Protein AF-A0A536JN31-F1 (afdb_monomer_lite)

Structure (mmCIF, N/CA/C/O backbone):
data_AF-A0A536JN31-F1
#
_entry.id   AF-A0A536JN31-F1
#
loop_
_atom_site.group_PDB
_atom_site.id
_atom_site.type_symbol
_atom_site.label_atom_id
_atom_site.label_alt_id
_atom_site.label_comp_id
_atom_site.label_asym_id
_atom_site.label_entity_id
_atom_site.label_seq_id
_atom_site.pdbx_PDB_ins_code
_atom_site.Cartn_x
_atom_site.Cartn_y
_atom_site.Cartn_z
_atom_site.occupancy
_atom_site.B_iso_or_equiv
_atom_site.auth_seq_id
_atom_site.auth_comp_id
_atom_site.auth_asym_id
_atom_site.auth_atom_id
_atom_site.pdbx_PDB_model_num
ATOM 1 N N . MET A 1 1 ? 23.489 21.037 -29.570 1.00 60.75 1 MET A N 1
ATOM 2 C CA . MET A 1 1 ? 22.212 20.281 -29.552 1.00 60.75 1 MET A CA 1
ATOM 3 C C . MET A 1 1 ? 22.380 18.764 -29.466 1.00 60.75 1 MET A C 1
ATOM 5 O O . MET A 1 1 ? 21.610 18.160 -28.735 1.00 60.75 1 MET A O 1
ATOM 9 N N . ARG A 1 2 ? 23.386 18.145 -30.116 1.00 67.44 2 ARG A N 1
ATOM 10 C CA . ARG A 1 2 ? 23.621 16.687 -30.034 1.00 67.44 2 ARG A CA 1
ATOM 11 C C . ARG A 1 2 ? 23.725 16.184 -28.587 1.00 67.44 2 ARG A C 1
ATOM 13 O O . ARG A 1 2 ? 22.890 15.395 -28.189 1.00 67.44 2 ARG A O 1
ATOM 20 N N . LEU A 1 3 ? 24.616 16.756 -27.773 1.00 73.25 3 LEU A N 1
ATOM 21 C CA . LEU A 1 3 ? 24.801 16.396 -26.354 1.00 73.25 3 LEU A CA 1
ATOM 22 C C . LEU A 1 3 ? 23.507 16.382 -25.515 1.00 73.25 3 LEU A C 1
ATOM 24 O O . LEU A 1 3 ? 23.327 15.485 -24.703 1.00 73.25 3 LEU A O 1
ATOM 28 N N . VAL A 1 4 ? 22.587 17.325 -25.748 1.00 75.00 4 VAL A N 1
ATOM 29 C CA . VAL A 1 4 ? 21.303 17.398 -25.027 1.00 75.00 4 VAL A CA 1
ATOM 30 C C . VAL A 1 4 ? 20.378 16.250 -25.445 1.00 75.00 4 VAL A C 1
ATOM 32 O O . VAL A 1 4 ? 19.826 15.546 -24.602 1.00 75.00 4 VAL A O 1
ATOM 35 N N . ALA A 1 5 ? 20.264 15.988 -26.748 1.00 74.81 5 ALA A N 1
ATOM 36 C CA . ALA A 1 5 ? 19.521 14.833 -27.252 1.00 74.81 5 ALA A CA 1
ATOM 37 C C . ALA A 1 5 ? 20.135 13.501 -26.774 1.00 74.81 5 ALA A C 1
ATOM 39 O O . ALA A 1 5 ? 19.418 12.547 -26.478 1.00 74.81 5 ALA A O 1
ATOM 40 N N . GLU A 1 6 ? 21.461 13.441 -26.639 1.00 71.00 6 GLU A N 1
ATOM 41 C CA . GLU A 1 6 ? 22.165 12.266 -26.125 1.00 71.00 6 GLU A CA 1
ATOM 42 C C . GLU A 1 6 ? 21.950 12.044 -24.623 1.00 71.00 6 GLU A C 1
ATOM 44 O O . GLU A 1 6 ? 21.840 10.890 -24.206 1.00 71.00 6 GLU A O 1
ATOM 49 N N . SER A 1 7 ? 21.809 13.108 -23.822 1.00 70.00 7 SER A N 1
ATOM 50 C CA . SER A 1 7 ? 21.453 12.989 -22.401 1.00 70.00 7 SER A CA 1
ATOM 51 C C . SER A 1 7 ? 20.047 12.426 -22.180 1.00 70.00 7 SER A C 1
ATOM 53 O O . SER A 1 7 ? 19.858 11.639 -21.259 1.00 70.00 7 SER A O 1
ATOM 55 N N . PHE A 1 8 ? 19.081 12.716 -23.061 1.00 70.38 8 PHE A N 1
ATOM 56 C CA . PHE A 1 8 ? 17.756 12.077 -22.997 1.00 70.38 8 PHE A CA 1
ATOM 57 C C . PHE A 1 8 ? 17.796 10.588 -23.361 1.00 70.38 8 PHE A C 1
ATOM 59 O O . PHE A 1 8 ? 16.968 9.808 -22.899 1.00 70.38 8 PHE A O 1
ATOM 66 N N . ALA A 1 9 ? 18.780 10.177 -24.162 1.00 69.69 9 ALA A N 1
ATOM 67 C CA . ALA A 1 9 ? 18.998 8.782 -24.517 1.00 69.69 9 ALA A CA 1
ATOM 68 C C . ALA A 1 9 ? 19.835 8.013 -23.473 1.00 69.69 9 ALA A C 1
ATOM 70 O O . ALA A 1 9 ? 19.967 6.795 -23.586 1.00 69.69 9 ALA A O 1
ATOM 71 N N . TRP A 1 10 ? 20.385 8.691 -22.457 1.00 66.25 10 TRP A N 1
ATOM 72 C CA . TRP A 1 10 ? 21.231 8.105 -21.409 1.00 66.25 10 TRP A CA 1
ATOM 73 C C . TRP A 1 10 ? 20.648 6.840 -20.743 1.00 66.25 10 TRP A C 1
ATOM 75 O O . TRP A 1 10 ? 21.377 5.848 -20.689 1.00 66.25 10 TRP A O 1
ATOM 85 N N . PRO A 1 11 ? 19.358 6.766 -20.339 1.00 63.81 11 PRO A N 1
ATOM 86 C CA . PRO A 1 11 ? 18.816 5.546 -19.727 1.00 63.81 11 PRO A CA 1
ATOM 87 C C . PRO A 1 11 ? 18.646 4.374 -20.714 1.00 63.81 11 PRO A C 1
ATOM 89 O O . PRO A 1 11 ? 18.426 3.242 -20.290 1.00 63.81 11 PRO A O 1
ATOM 92 N N . PHE A 1 12 ? 18.771 4.617 -22.023 1.00 63.81 12 PHE A N 1
ATOM 93 C CA . PHE A 1 12 ? 18.581 3.621 -23.086 1.00 63.81 12 PHE A CA 1
ATOM 94 C C . PHE A 1 12 ? 19.900 3.161 -23.733 1.00 63.81 12 PHE A C 1
ATOM 96 O O . PHE A 1 12 ? 19.904 2.256 -24.569 1.00 63.81 12 PHE A O 1
ATOM 103 N N . ARG A 1 13 ? 21.035 3.774 -23.370 1.00 60.72 13 ARG A N 1
ATOM 104 C CA . ARG A 1 13 ? 22.359 3.514 -23.959 1.00 60.72 13 ARG A CA 1
ATOM 105 C C . ARG A 1 13 ? 23.140 2.484 -23.140 1.00 60.72 13 ARG A C 1
ATOM 107 O O . ARG A 1 13 ? 24.040 2.826 -22.384 1.00 60.72 13 ARG A O 1
ATOM 114 N N . GLY A 1 14 ? 22.817 1.201 -23.299 1.00 59.38 14 GLY A N 1
ATOM 115 C CA . GLY A 1 14 ? 23.602 0.113 -22.707 1.00 59.38 14 GLY A CA 1
ATOM 116 C C . GLY A 1 14 ? 22.922 -1.250 -22.791 1.00 59.38 14 GLY A C 1
ATOM 117 O O . GLY A 1 14 ? 21.738 -1.349 -23.102 1.00 59.38 14 GLY A O 1
ATOM 118 N N . ARG A 1 15 ? 23.651 -2.325 -22.449 1.00 57.69 15 ARG A N 1
ATOM 119 C CA . ARG A 1 15 ? 23.151 -3.718 -22.324 1.00 57.69 15 ARG A CA 1
ATOM 120 C C . ARG A 1 15 ? 22.225 -3.893 -21.094 1.00 57.69 15 ARG A C 1
ATOM 122 O O . ARG A 1 15 ? 22.224 -4.923 -20.432 1.00 57.69 15 ARG A O 1
ATOM 129 N N . TRP A 1 16 ? 21.458 -2.846 -20.788 1.00 52.78 16 TRP A N 1
ATOM 130 C CA . TRP A 1 16 ? 20.784 -2.485 -19.540 1.00 52.78 16 TRP A CA 1
ATOM 131 C C . TRP A 1 16 ? 19.253 -2.460 -19.724 1.00 52.78 16 TRP A C 1
ATOM 133 O O . TRP A 1 16 ? 18.557 -1.555 -19.279 1.00 52.78 16 TRP A O 1
ATOM 143 N N . ARG A 1 17 ? 18.674 -3.500 -20.339 1.00 56.59 17 ARG A N 1
ATOM 144 C CA . ARG A 1 17 ? 17.204 -3.693 -20.326 1.00 56.59 17 ARG A CA 1
ATOM 145 C C . ARG A 1 17 ? 16.643 -3.876 -18.898 1.00 56.59 17 ARG A C 1
ATOM 147 O O . ARG A 1 17 ? 15.453 -3.689 -18.684 1.00 56.59 17 ARG A O 1
ATOM 154 N N . SER A 1 18 ? 17.507 -4.208 -17.932 1.00 63.38 18 SER A N 1
ATOM 155 C CA . SER A 1 18 ? 17.190 -4.448 -16.515 1.00 63.38 18 SER A CA 1
ATOM 156 C C . SER A 1 18 ? 16.710 -3.199 -15.739 1.00 63.38 18 SER A C 1
ATOM 158 O O . SER A 1 18 ? 15.610 -3.249 -15.192 1.00 63.38 18 SER A O 1
ATOM 160 N N . PRO A 1 19 ? 17.427 -2.056 -15.716 1.00 71.31 19 PRO A N 1
ATOM 161 C CA . PRO A 1 19 ? 16.992 -0.869 -14.968 1.00 71.31 19 PRO A CA 1
ATOM 162 C C . PRO A 1 19 ? 15.678 -0.248 -15.458 1.00 71.31 19 PRO A C 1
ATOM 164 O O . PRO A 1 19 ? 14.924 0.279 -14.647 1.00 71.31 19 PRO A O 1
ATOM 167 N N . LEU A 1 20 ? 15.351 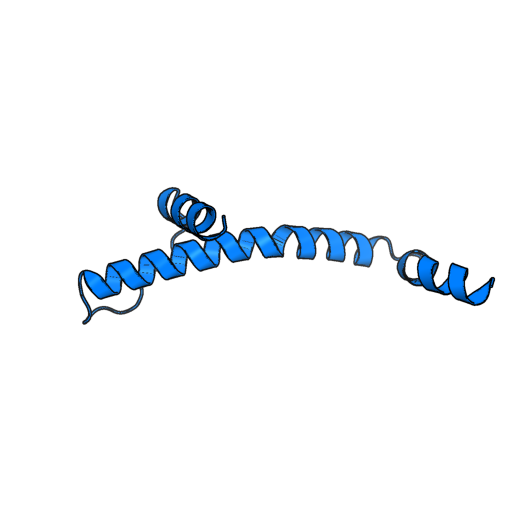-0.349 -16.752 1.00 76.06 20 LEU A N 1
ATOM 168 C CA . LEU A 1 20 ? 14.068 0.142 -17.266 1.00 76.06 20 LEU 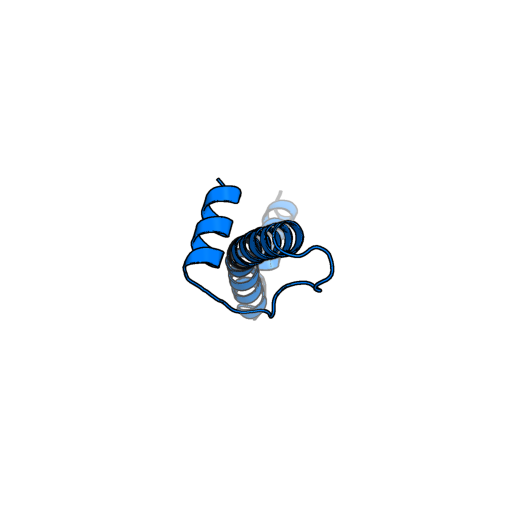A CA 1
ATOM 169 C C . LEU A 1 20 ? 12.892 -0.732 -16.800 1.00 76.06 20 LEU A C 1
ATOM 171 O O . LEU A 1 20 ? 11.862 -0.207 -16.383 1.00 76.06 20 LEU A O 1
ATOM 175 N N . ALA A 1 21 ? 13.063 -2.057 -16.801 1.00 81.75 21 ALA A N 1
ATOM 176 C CA . ALA A 1 21 ? 12.076 -2.979 -16.242 1.00 81.75 21 ALA A CA 1
ATOM 177 C C . ALA A 1 21 ? 11.909 -2.778 -14.727 1.00 81.75 21 ALA A C 1
ATOM 179 O O . ALA A 1 21 ? 10.784 -2.746 -14.236 1.00 81.75 21 ALA A O 1
ATOM 180 N N . ALA A 1 22 ? 13.011 -2.572 -13.999 1.00 83.62 22 ALA A N 1
ATOM 181 C CA . ALA A 1 22 ? 12.972 -2.254 -12.574 1.00 83.62 22 ALA A CA 1
ATOM 182 C C . ALA A 1 22 ? 12.215 -0.943 -12.307 1.00 83.62 22 ALA A C 1
ATOM 184 O O . ALA A 1 22 ? 11.367 -0.905 -11.420 1.00 83.62 22 ALA A O 1
ATOM 185 N N . GLY A 1 23 ? 12.457 0.097 -13.112 1.00 84.19 23 GLY A N 1
ATOM 186 C CA . GLY A 1 23 ? 11.722 1.359 -13.039 1.00 84.19 23 GLY A CA 1
ATOM 187 C C . GLY A 1 23 ? 10.219 1.162 -13.219 1.00 84.19 23 GLY A C 1
ATOM 188 O O . GLY A 1 23 ? 9.451 1.580 -12.362 1.00 84.19 23 GLY A O 1
ATOM 189 N N . ILE A 1 24 ? 9.799 0.444 -14.266 1.00 88.00 24 ILE A N 1
ATOM 190 C CA . ILE A 1 24 ? 8.379 0.134 -14.510 1.00 88.00 24 ILE A CA 1
ATOM 191 C C . ILE A 1 24 ? 7.763 -0.612 -13.321 1.00 88.00 24 ILE A C 1
ATOM 193 O O . ILE A 1 24 ? 6.679 -0.251 -12.869 1.00 88.00 24 ILE A O 1
ATOM 197 N N . VAL A 1 25 ? 8.454 -1.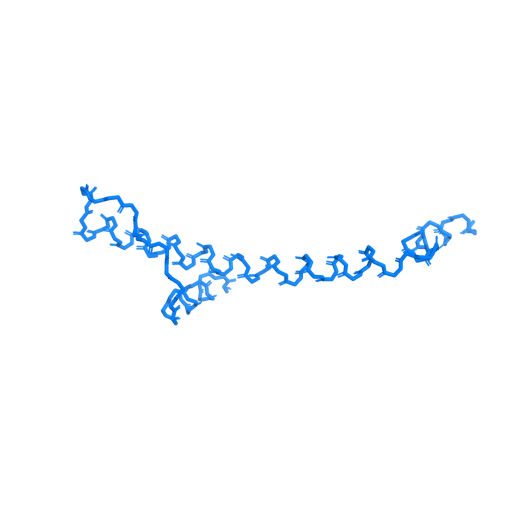627 -12.796 1.00 92.25 25 VAL A N 1
ATOM 198 C CA . VAL A 1 25 ? 7.969 -2.416 -11.656 1.00 92.25 25 VAL A CA 1
ATOM 199 C C . VAL A 1 25 ? 7.818 -1.543 -10.414 1.00 92.25 25 VAL A C 1
ATOM 201 O O . VAL A 1 25 ? 6.774 -1.589 -9.772 1.00 92.25 25 VAL A O 1
ATOM 204 N N . VAL A 1 26 ? 8.810 -0.711 -10.090 1.00 92.81 26 VAL A N 1
ATOM 205 C CA . VAL A 1 26 ? 8.740 0.194 -8.933 1.00 92.81 26 VAL A CA 1
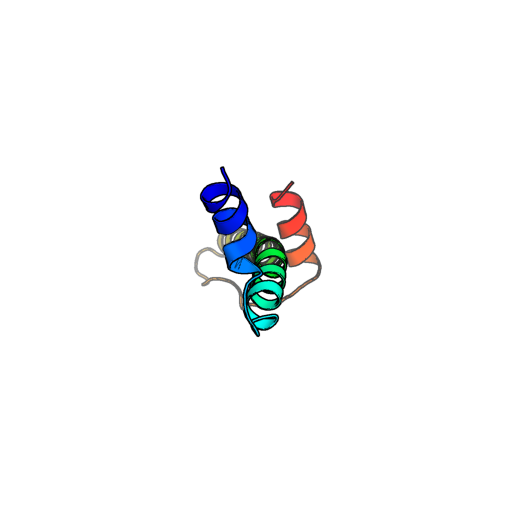ATOM 206 C C . VAL A 1 26 ? 7.628 1.227 -9.116 1.00 92.81 26 VAL A C 1
ATOM 208 O O . VAL A 1 26 ? 6.841 1.437 -8.196 1.00 92.81 26 VAL A O 1
ATOM 211 N N . THR A 1 27 ? 7.509 1.826 -10.303 1.00 94.25 27 THR A N 1
ATOM 212 C CA . THR A 1 27 ? 6.448 2.791 -10.618 1.00 94.25 27 THR A CA 1
ATOM 213 C C . THR A 1 27 ? 5.058 2.165 -10.529 1.00 94.25 27 THR A C 1
ATOM 215 O O . THR A 1 27 ? 4.138 2.835 -10.077 1.00 94.25 27 THR A O 1
ATOM 218 N N . ALA A 1 28 ? 4.894 0.896 -10.911 1.00 94.25 28 ALA A N 1
ATOM 219 C CA . ALA A 1 28 ? 3.623 0.183 -10.794 1.00 94.25 28 ALA A CA 1
ATOM 220 C C . ALA A 1 28 ? 3.325 -0.273 -9.354 1.00 94.25 28 ALA A C 1
ATOM 222 O O . ALA A 1 28 ? 2.178 -0.217 -8.912 1.00 94.25 28 ALA A O 1
ATOM 223 N N . LEU A 1 29 ? 4.344 -0.705 -8.606 1.00 96.56 29 LEU A N 1
ATOM 224 C CA . LEU A 1 29 ? 4.191 -1.137 -7.215 1.00 96.56 29 LEU A CA 1
ATOM 225 C C . LEU A 1 29 ? 3.887 0.026 -6.277 1.00 96.56 29 LEU A C 1
ATOM 227 O O . LEU A 1 29 ? 3.155 -0.166 -5.314 1.00 96.56 29 LEU A O 1
ATOM 231 N N . LEU A 1 30 ? 4.417 1.220 -6.545 1.00 95.75 30 LEU A N 1
ATOM 232 C CA . LEU A 1 30 ? 4.233 2.381 -5.678 1.00 95.75 30 LEU A CA 1
ATOM 233 C C . LEU A 1 30 ? 2.750 2.727 -5.416 1.00 95.75 30 LEU A C 1
ATOM 235 O O . LEU A 1 30 ? 2.367 2.740 -4.245 1.00 95.75 30 LEU A O 1
ATOM 239 N N . PRO A 1 31 ? 1.887 2.954 -6.431 1.00 95.25 31 PRO A N 1
ATOM 240 C CA . PRO A 1 31 ? 0.471 3.230 -6.192 1.00 95.25 31 PRO A CA 1
ATOM 241 C C . PRO A 1 31 ? -0.253 2.029 -5.569 1.00 95.25 31 PRO A C 1
ATOM 243 O O . PRO A 1 31 ? -1.148 2.207 -4.747 1.00 95.25 31 PRO A O 1
ATOM 246 N N . LEU A 1 32 ? 0.159 0.803 -5.902 1.00 95.69 32 LEU A N 1
ATOM 247 C CA . LEU A 1 32 ? -0.447 -0.407 -5.350 1.00 95.69 32 LEU A CA 1
ATOM 248 C C . LEU A 1 32 ? -0.178 -0.536 -3.842 1.00 95.69 32 LEU A C 1
ATOM 250 O O . LEU A 1 32 ? -1.091 -0.790 -3.057 1.00 95.69 32 LEU A O 1
ATOM 254 N N . LEU A 1 33 ? 1.071 -0.318 -3.426 1.00 95.56 33 LEU A N 1
ATOM 255 C CA . LEU A 1 33 ? 1.472 -0.323 -2.021 1.00 95.56 33 LEU A CA 1
ATOM 256 C C . LEU A 1 33 ? 0.861 0.852 -1.260 1.00 95.56 33 LEU A C 1
ATOM 258 O O . LEU A 1 33 ? 0.493 0.682 -0.102 1.00 95.56 33 LEU A O 1
ATOM 262 N N . PHE A 1 34 ? 0.700 2.009 -1.907 1.00 95.94 34 PHE A N 1
ATOM 263 C CA . PHE A 1 34 ? 0.027 3.163 -1.317 1.00 95.94 34 PHE A CA 1
ATOM 264 C C . PHE A 1 34 ? -1.425 2.842 -0.931 1.00 95.94 34 PHE A C 1
ATOM 266 O O . PHE A 1 34 ? -1.819 3.089 0.206 1.00 95.94 34 PHE A O 1
ATOM 273 N N . VAL A 1 35 ? -2.187 2.204 -1.826 1.00 96.62 35 VAL A N 1
ATOM 274 C CA . VAL A 1 35 ? -3.562 1.747 -1.546 1.00 96.62 35 VAL A CA 1
ATOM 275 C C . VAL A 1 35 ? -3.599 0.765 -0.374 1.00 96.62 35 VAL A C 1
ATOM 277 O O . VAL A 1 35 ? -4.405 0.922 0.543 1.00 96.62 35 VAL A O 1
ATOM 280 N N . VAL A 1 36 ? -2.711 -0.233 -0.366 1.00 96.69 36 VAL A N 1
ATOM 281 C CA . VAL A 1 36 ? -2.635 -1.212 0.734 1.00 96.69 36 VAL A CA 1
ATOM 282 C C . VAL A 1 36 ? -2.310 -0.521 2.060 1.00 96.69 36 VAL A C 1
ATOM 284 O O . VAL A 1 36 ? -2.916 -0.831 3.087 1.00 96.69 36 VAL A O 1
ATOM 287 N N . TRP A 1 37 ? -1.378 0.431 2.041 1.00 96.44 37 TRP A N 1
ATOM 288 C CA . TRP A 1 37 ? -0.980 1.182 3.225 1.00 96.44 37 TRP A CA 1
ATOM 289 C C . TRP A 1 37 ? -2.126 2.031 3.777 1.00 96.44 37 TRP A C 1
ATOM 291 O O . TRP A 1 37 ? -2.384 2.012 4.980 1.00 96.44 37 TRP A O 1
ATOM 301 N N . LEU A 1 38 ? -2.858 2.713 2.898 1.00 96.88 38 LEU A N 1
ATOM 302 C CA . LEU A 1 38 ? -3.986 3.557 3.275 1.00 96.88 38 LEU A CA 1
ATOM 303 C C . LEU A 1 38 ? -5.143 2.738 3.858 1.00 96.88 38 LEU A C 1
ATOM 305 O O . LEU A 1 38 ? -5.682 3.080 4.908 1.00 96.88 38 LEU A O 1
ATOM 309 N N . GLY A 1 39 ? -5.460 1.599 3.239 1.00 96.38 39 GLY A N 1
ATOM 310 C CA . GLY A 1 39 ? -6.451 0.666 3.767 1.00 96.38 39 GLY A CA 1
ATOM 311 C C . GLY A 1 39 ? -6.078 0.127 5.149 1.00 96.38 39 GLY A C 1
ATOM 312 O O . GLY A 1 39 ? -6.931 0.026 6.032 1.00 96.38 39 GLY A O 1
ATOM 313 N N . TYR A 1 40 ? -4.799 -0.196 5.363 1.00 96.88 40 TYR A N 1
ATOM 314 C CA . TYR A 1 40 ? -4.320 -0.636 6.672 1.00 96.88 40 TYR A CA 1
ATOM 315 C C . TYR A 1 40 ? -4.397 0.481 7.720 1.00 96.88 40 TYR A C 1
ATOM 317 O O . TYR A 1 40 ? -4.822 0.221 8.843 1.00 96.88 40 TYR A O 1
ATOM 325 N N . ALA A 1 41 ? -4.049 1.719 7.360 1.00 96.31 41 ALA A N 1
ATOM 326 C CA . ALA A 1 41 ? -4.181 2.866 8.255 1.00 96.31 41 ALA A CA 1
ATOM 327 C C . ALA A 1 41 ? -5.637 3.054 8.713 1.00 96.31 41 ALA A C 1
ATOM 329 O O . ALA A 1 41 ? -5.879 3.207 9.906 1.00 96.31 41 ALA A O 1
ATOM 330 N N . ILE A 1 42 ? -6.604 2.933 7.797 1.00 96.31 42 ILE A N 1
ATOM 331 C CA . ILE A 1 42 ? -8.042 2.997 8.113 1.00 96.31 42 ILE A CA 1
ATOM 332 C C . ILE A 1 42 ? -8.471 1.838 9.024 1.00 96.31 42 ILE A C 1
ATOM 334 O O . ILE A 1 42 ? -9.261 2.018 9.951 1.00 96.31 42 ILE A O 1
ATOM 338 N N . ALA A 1 43 ? -7.961 0.628 8.782 1.00 95.88 43 ALA A N 1
ATOM 339 C CA . ALA A 1 43 ? -8.233 -0.509 9.658 1.00 95.88 43 ALA A CA 1
ATOM 340 C C . ALA A 1 43 ? -7.675 -0.277 11.072 1.00 95.88 43 ALA A C 1
ATOM 342 O O . ALA A 1 43 ? -8.346 -0.592 12.053 1.00 95.88 43 ALA A O 1
ATOM 343 N N . ALA A 1 44 ? -6.478 0.305 11.180 1.00 95.31 44 ALA A N 1
ATOM 344 C CA . ALA A 1 44 ? -5.857 0.632 12.455 1.00 95.31 44 ALA A CA 1
ATOM 345 C C . ALA A 1 44 ? -6.610 1.737 13.207 1.00 95.31 44 ALA A C 1
ATOM 347 O O . ALA A 1 44 ? -6.812 1.602 14.411 1.00 95.31 44 ALA A O 1
ATOM 348 N N . THR A 1 45 ? -7.079 2.785 12.520 1.00 95.19 45 THR A N 1
ATOM 349 C CA . THR A 1 45 ? -7.885 3.834 13.164 1.00 95.19 45 THR A CA 1
ATOM 350 C C . THR A 1 45 ? -9.212 3.288 13.673 1.00 95.19 45 THR A C 1
ATOM 352 O O . THR A 1 45 ? -9.576 3.577 14.804 1.00 95.19 45 THR A O 1
ATOM 355 N N . ARG A 1 46 ? -9.899 2.435 12.900 1.00 93.56 46 ARG A N 1
ATOM 356 C CA . ARG A 1 46 ? -11.149 1.800 13.353 1.00 93.56 46 ARG A CA 1
ATOM 357 C C . ARG A 1 46 ? -10.930 0.870 14.547 1.00 93.56 46 ARG A C 1
ATOM 359 O O . ARG A 1 46 ? -11.713 0.896 15.484 1.00 93.56 46 ARG A O 1
ATOM 366 N N . ALA A 1 47 ? -9.851 0.084 14.545 1.00 94.44 47 ALA A N 1
ATOM 367 C CA . ALA A 1 47 ? -9.517 -0.765 15.689 1.00 94.44 47 ALA A CA 1
ATOM 368 C C . ALA A 1 47 ? -9.246 0.068 16.955 1.00 94.44 47 ALA A C 1
ATOM 370 O O . ALA A 1 47 ? -9.705 -0.296 18.032 1.00 94.44 47 ALA A O 1
ATOM 371 N N . ALA A 1 48 ? -8.560 1.207 16.816 1.00 94.44 48 ALA A N 1
ATOM 372 C CA . ALA A 1 48 ? -8.327 2.132 17.922 1.00 94.44 48 ALA A CA 1
ATOM 373 C C . ALA A 1 48 ? -9.612 2.835 18.400 1.00 94.44 48 ALA A C 1
ATOM 375 O O . ALA A 1 48 ? -9.723 3.145 19.582 1.00 94.44 48 ALA A O 1
ATOM 376 N N . GLU A 1 49 ? -10.575 3.088 17.508 1.00 95.00 49 GLU A N 1
ATOM 377 C CA . GLU A 1 49 ? -11.906 3.592 17.875 1.00 95.00 49 GLU A CA 1
ATOM 378 C C . GLU A 1 49 ? -12.730 2.545 18.643 1.00 95.00 49 GLU A C 1
ATOM 380 O O . GLU A 1 49 ? -13.445 2.902 19.578 1.00 95.00 49 GLU A O 1
ATOM 385 N N . GLU A 1 50 ? -12.633 1.267 18.265 1.00 94.12 50 GLU A N 1
ATOM 386 C CA . GLU A 1 50 ? -13.362 0.159 18.898 1.00 94.12 50 GLU A CA 1
ATOM 387 C C . GLU A 1 50 ? -12.776 -0.230 20.267 1.00 94.12 50 GLU A C 1
ATOM 389 O O . GLU A 1 50 ? -13.526 -0.396 21.230 1.00 94.12 50 GLU A O 1
ATOM 394 N N . ASP A 1 51 ? -11.450 -0.360 20.370 1.00 92.38 51 ASP A N 1
ATOM 395 C CA . ASP A 1 51 ? -10.744 -0.636 21.624 1.00 92.38 51 ASP A CA 1
ATOM 396 C C . ASP A 1 51 ? -9.375 0.075 21.652 1.00 92.38 51 ASP A C 1
ATOM 398 O O . ASP A 1 51 ? -8.373 -0.463 21.168 1.00 92.38 51 ASP A O 1
ATOM 402 N N . PRO A 1 52 ? -9.291 1.267 22.273 1.00 88.75 52 PRO A N 1
ATOM 403 C CA . PRO A 1 52 ? -8.051 2.039 22.356 1.00 88.75 52 PRO A CA 1
ATOM 404 C C . PRO A 1 52 ? -6.932 1.350 23.144 1.00 88.75 52 PRO A C 1
ATOM 406 O O . PRO A 1 52 ? -5.780 1.782 23.076 1.00 88.75 52 PRO A O 1
ATOM 409 N N . SER A 1 53 ? -7.258 0.334 23.951 1.00 91.56 53 SER A N 1
ATOM 410 C CA . SER A 1 53 ? -6.273 -0.385 24.763 1.00 91.56 53 SER A CA 1
ATOM 411 C C . SER A 1 53 ? -5.531 -1.469 23.975 1.00 91.56 53 SER A C 1
ATOM 413 O O . SER A 1 53 ? -4.476 -1.938 24.412 1.00 91.56 53 SER A O 1
ATOM 415 N N . GLN A 1 54 ? -6.053 -1.849 22.806 1.00 87.31 54 GLN A N 1
ATOM 416 C CA . GLN A 1 54 ? -5.447 -2.827 21.912 1.00 87.31 54 GLN A CA 1
ATOM 417 C C . GLN A 1 54 ? -4.422 -2.166 20.983 1.00 87.31 54 GLN A C 1
ATOM 419 O O . GLN A 1 54 ? -4.529 -1.005 20.592 1.00 87.31 54 GLN A O 1
ATOM 424 N N . GLY A 1 55 ? -3.398 -2.935 20.614 1.00 88.81 55 GLY A N 1
ATOM 425 C CA . GLY A 1 55 ? -2.439 -2.527 19.593 1.00 88.81 55 GLY A CA 1
ATOM 426 C C . GLY A 1 55 ? -3.054 -2.508 18.185 1.00 88.81 55 GLY A C 1
ATOM 427 O O . GLY A 1 55 ? -4.206 -2.899 17.991 1.00 88.81 55 GLY A O 1
ATOM 428 N N . PRO A 1 56 ? -2.279 -2.096 17.167 1.00 90.12 56 PRO A N 1
ATOM 429 C CA . PRO A 1 56 ? -2.749 -2.117 15.790 1.00 90.12 56 PRO A CA 1
ATOM 430 C C . PRO A 1 56 ? -3.148 -3.540 15.352 1.00 90.12 56 PRO A C 1
ATOM 432 O O . PRO A 1 56 ? -2.539 -4.521 15.795 1.00 90.12 56 PRO A O 1
ATOM 435 N N . PRO A 1 57 ? -4.151 -3.668 14.465 1.00 92.69 57 PRO A N 1
ATOM 436 C CA . PRO A 1 57 ? -4.660 -4.960 14.036 1.00 92.69 57 PRO A CA 1
ATOM 437 C C . PRO A 1 57 ? -3.582 -5.763 13.305 1.00 92.69 57 PRO A C 1
ATOM 439 O O . PRO A 1 57 ? -2.717 -5.215 12.622 1.00 92.69 57 PRO A O 1
ATOM 442 N N . ALA A 1 58 ? -3.657 -7.092 13.399 1.00 92.94 58 ALA A N 1
ATOM 443 C CA . ALA A 1 58 ? -2.738 -7.965 12.680 1.00 92.94 58 ALA A CA 1
ATOM 444 C C . ALA A 1 58 ? -2.814 -7.722 11.164 1.00 92.94 58 ALA A C 1
ATOM 446 O O . ALA A 1 58 ? -3.899 -7.612 10.585 1.00 92.94 58 ALA A O 1
ATOM 447 N N . TRP A 1 59 ? -1.655 -7.690 10.509 1.00 91.44 59 TRP A N 1
ATOM 448 C CA . TRP A 1 59 ? -1.569 -7.401 9.082 1.00 91.44 59 TRP A CA 1
ATOM 449 C C . TRP A 1 59 ? -2.237 -8.509 8.256 1.00 91.44 59 TRP A C 1
ATOM 451 O O . TRP A 1 59 ? -1.776 -9.653 8.230 1.00 91.44 59 TRP A O 1
ATOM 461 N N . ARG A 1 60 ? -3.357 -8.182 7.602 1.00 91.31 60 ARG A N 1
ATOM 462 C CA . ARG A 1 60 ? -4.135 -9.107 6.769 1.00 91.31 60 ARG A CA 1
ATOM 463 C C . ARG A 1 60 ? -4.673 -8.388 5.541 1.00 91.31 60 ARG A C 1
ATOM 465 O O . ARG A 1 60 ? -5.472 -7.462 5.655 1.00 91.31 60 ARG A O 1
ATOM 472 N N . LEU A 1 61 ? -4.283 -8.862 4.361 1.00 91.88 61 LEU A N 1
ATOM 473 C CA . LEU A 1 61 ? -4.893 -8.435 3.105 1.00 91.88 61 LEU A CA 1
ATOM 474 C C . LEU A 1 61 ? -6.343 -8.929 3.060 1.00 91.88 61 LEU A C 1
ATOM 476 O O . LEU A 1 61 ? -6.609 -10.123 3.178 1.00 91.88 61 LEU A O 1
ATOM 480 N N . SER A 1 62 ? -7.283 -8.001 2.902 1.00 93.44 62 SER A N 1
ATOM 481 C CA . SER A 1 62 ? -8.712 -8.293 2.782 1.00 93.44 62 SER A CA 1
ATOM 482 C C . SER A 1 62 ? -9.343 -7.407 1.713 1.00 93.44 62 SER A C 1
ATOM 484 O O . SER A 1 62 ? -8.839 -6.320 1.427 1.00 93.44 62 SER A O 1
ATOM 486 N N . GLY A 1 63 ? -10.466 -7.851 1.138 1.00 93.94 63 GLY A N 1
ATOM 487 C CA . GLY A 1 63 ? -11.211 -7.047 0.165 1.00 93.94 63 GLY A CA 1
ATOM 488 C C . GLY A 1 63 ? -11.599 -5.677 0.726 1.00 93.94 63 GLY A C 1
ATOM 489 O O . GLY A 1 63 ? -11.416 -4.676 0.046 1.00 93.94 63 GLY A O 1
ATOM 490 N N . ARG A 1 64 ? -12.022 -5.625 1.999 1.00 93.50 64 ARG A N 1
ATOM 491 C CA . ARG A 1 64 ? -1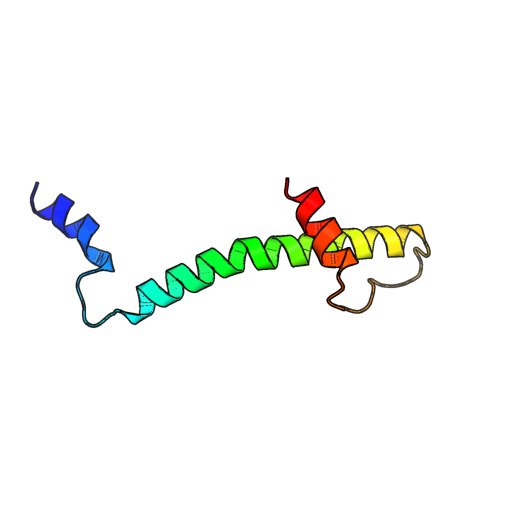2.379 -4.380 2.697 1.00 93.50 64 ARG A CA 1
ATOM 492 C C . ARG A 1 64 ? -11.199 -3.412 2.810 1.00 93.50 64 ARG A C 1
ATOM 494 O O . ARG A 1 64 ? -11.364 -2.233 2.523 1.00 93.50 64 ARG A O 1
ATOM 501 N N . LEU A 1 65 ? -10.013 -3.916 3.163 1.00 95.06 65 LEU A N 1
ATOM 502 C CA . LEU A 1 65 ? -8.787 -3.113 3.230 1.00 95.06 65 LEU A CA 1
ATOM 503 C C . LEU A 1 65 ? -8.472 -2.480 1.871 1.00 95.06 65 LEU A C 1
ATOM 505 O O . LEU A 1 65 ? -8.203 -1.286 1.800 1.00 95.06 65 LEU A O 1
ATOM 509 N N . LEU A 1 66 ? -8.546 -3.262 0.789 1.00 95.56 66 LEU A N 1
ATOM 510 C CA . LEU A 1 66 ? -8.298 -2.747 -0.559 1.00 95.56 66 LEU A CA 1
ATOM 511 C C . LEU A 1 66 ? -9.350 -1.714 -0.972 1.00 95.56 66 LEU A C 1
ATOM 513 O O . LEU A 1 66 ? -8.983 -0.669 -1.497 1.00 95.56 66 LEU A O 1
ATOM 517 N N . THR A 1 67 ? -10.637 -1.961 -0.710 1.00 96.44 67 THR A N 1
ATOM 518 C CA . THR A 1 67 ? -11.688 -0.991 -1.045 1.00 96.44 67 THR A CA 1
ATOM 519 C C . THR A 1 67 ? -11.554 0.302 -0.246 1.00 96.44 67 THR A C 1
ATOM 521 O O . THR A 1 67 ? -11.654 1.369 -0.839 1.00 96.44 67 THR A O 1
ATOM 524 N N . ASP A 1 68 ? -11.286 0.225 1.063 1.00 95.12 68 ASP A N 1
ATOM 525 C CA . ASP A 1 68 ? -11.069 1.407 1.912 1.00 95.12 68 ASP A CA 1
ATOM 526 C C . ASP A 1 68 ? -9.861 2.218 1.408 1.00 95.12 68 ASP A C 1
ATOM 528 O O . ASP A 1 68 ? -9.939 3.438 1.269 1.00 95.12 68 ASP A O 1
ATOM 532 N N . GLY A 1 69 ? -8.763 1.533 1.072 1.00 93.94 69 GLY A N 1
ATOM 533 C CA . GLY A 1 69 ? -7.562 2.160 0.528 1.00 93.94 69 GLY A CA 1
ATOM 534 C C . GLY A 1 69 ? -7.774 2.817 -0.836 1.00 93.94 69 GLY A C 1
ATOM 535 O O . GLY A 1 69 ? -7.275 3.913 -1.063 1.00 93.94 69 GLY A O 1
ATOM 536 N N . VAL A 1 70 ? -8.532 2.185 -1.740 1.00 96.56 70 VAL A N 1
ATOM 537 C CA . VAL A 1 70 ? -8.864 2.779 -3.046 1.00 96.56 70 VAL A CA 1
ATOM 538 C C . VAL A 1 70 ? -9.709 4.031 -2.847 1.00 96.56 70 VAL A C 1
ATOM 540 O O . VAL A 1 70 ? -9.346 5.082 -3.365 1.00 96.56 70 VAL A O 1
ATOM 543 N N . TRP A 1 71 ? -10.788 3.944 -2.066 1.00 95.25 71 TRP A N 1
ATOM 544 C CA . TRP A 1 71 ? -11.694 5.073 -1.846 1.00 95.25 71 TRP A CA 1
ATOM 545 C C . TRP A 1 71 ? -11.006 6.284 -1.232 1.00 95.25 71 TRP A C 1
ATOM 547 O O . TRP A 1 71 ? -11.299 7.403 -1.630 1.00 95.25 71 TRP A O 1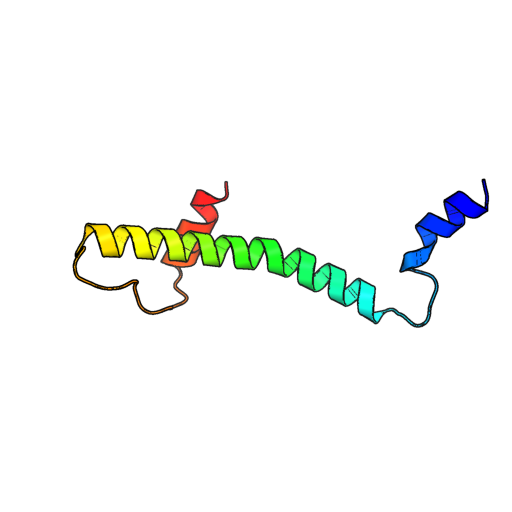
ATOM 557 N N . ALA A 1 72 ? -10.082 6.074 -0.298 1.00 93.69 72 ALA A N 1
ATOM 558 C CA . ALA A 1 72 ? -9.351 7.171 0.325 1.00 93.69 72 ALA A CA 1
ATOM 559 C C . ALA A 1 72 ? -8.237 7.761 -0.567 1.00 93.69 72 ALA A C 1
ATOM 561 O O . ALA A 1 72 ? -7.687 8.808 -0.235 1.00 93.69 72 ALA A O 1
ATOM 562 N N . SER A 1 73 ? -7.883 7.095 -1.672 1.00 91.38 73 SER A N 1
ATOM 563 C CA . SER A 1 73 ? -6.878 7.568 -2.638 1.00 91.38 73 SER A CA 1
ATOM 564 C C . SER A 1 73 ? -7.456 8.357 -3.824 1.00 91.38 73 SER A C 1
ATOM 566 O O . SER A 1 73 ? -6.675 8.858 -4.635 1.00 91.38 73 SER A O 1
ATOM 568 N N . LEU A 1 74 ? -8.789 8.430 -3.936 1.00 88.00 74 LEU A N 1
ATOM 569 C CA . LEU A 1 74 ? -9.540 9.162 -4.967 1.00 88.00 74 LEU A CA 1
ATOM 570 C C . LEU A 1 74 ? -9.905 10.572 -4.489 1.00 88.00 74 LEU A C 1
ATOM 572 O O . LEU A 1 74 ? -9.884 11.482 -5.347 1.00 88.00 74 LEU A O 1
#

pLDDT: mean 85.97, std 12.85, range [52.78, 96.88]

Secondary structure (DSSP, 8-state):
-HHHHHHHTGGGSSS-HHHHHHHHHHHHHHHHHHHHHHHHHHHHHHHHHH-TTS-SPP----HHHHHHHHHHT-

Radius of gyration: 20.3 Å; chains: 1; bounding box: 38×29×55 Å

Sequence (74 aa):
MRLVAESFAWPFRGRWRSPLAAGIVVTALLPLLFVVWLGYAIAATRAAEEDPSQGPPAWRLSGRLLTDGVWASL

Foldseek 3Di:
DVVVVVVVCVCVPDVCPPVVVVVVVCVVVVLVVQLLVQLQVVQQVVVCVVPVVDHRDDDDDDPSSNVRSVVVVD